Protein AF-A0AAD4QZG7-F1 (afdb_monomer_lite)

Radius of gyration: 16.69 Å; chains: 1; bounding box: 29×63×27 Å

Foldseek 3Di:
DDDPPPPPPPPVFPDLDADPQWHWDKDQDDPVQFAAQLRNPDDDDGDGIDTGTHGHPQWGQYCDPVCVPSNDTDGFDPQAPNGTDDPDND

Secondary structure (DSSP, 8-state):
-----------TTSSS---TTEEEEEESS-GGGS-BSS-TT------S-EEEEEEPTTEEE--STT-TT--SEEE-PPPBTTBTT-S---

Structure (mmCIF, N/CA/C/O backbone):
data_AF-A0AAD4QZG7-F1
#
_entry.id   AF-A0AAD4QZG7-F1
#
loop_
_atom_site.group_PDB
_atom_site.id
_atom_site.type_symbol
_atom_site.label_atom_id
_atom_site.label_alt_id
_atom_site.label_comp_id
_atom_site.label_asym_id
_atom_site.label_entity_id
_atom_site.label_seq_id
_atom_site.pdbx_PDB_ins_code
_atom_site.Cartn_x
_atom_site.Cartn_y
_atom_site.Cartn_z
_atom_site.occupancy
_atom_site.B_iso_or_equiv
_atom_site.auth_seq_id
_atom_site.auth_comp_id
_atom_site.auth_asym_id
_atom_site.auth_atom_id
_atom_site.pdbx_PDB_model_num
ATOM 1 N N . MET A 1 1 ? -14.466 42.408 11.724 1.00 38.44 1 MET A N 1
ATOM 2 C CA . MET A 1 1 ? -14.841 41.235 12.537 1.00 38.44 1 MET A CA 1
ATOM 3 C C . MET A 1 1 ? -14.956 40.072 11.562 1.00 38.44 1 MET A C 1
ATOM 5 O O . MET A 1 1 ? -15.833 40.141 10.721 1.00 38.44 1 MET A O 1
ATOM 9 N N . VAL A 1 2 ? -13.953 39.177 11.598 1.00 42.78 2 VAL A N 1
ATOM 10 C CA . VAL A 1 2 ? -13.871 37.768 11.129 1.00 42.78 2 VAL A CA 1
ATOM 11 C C . VAL A 1 2 ? -14.709 37.307 9.912 1.00 42.78 2 VAL A C 1
ATOM 13 O O . VAL A 1 2 ? -15.905 37.528 9.874 1.00 42.78 2 VAL A O 1
ATOM 16 N N . LEU A 1 3 ? -14.227 36.561 8.913 1.00 45.22 3 LEU A N 1
ATOM 17 C CA . LEU A 1 3 ? -12.969 35.861 8.617 1.00 45.22 3 LEU A CA 1
ATOM 18 C C . LEU A 1 3 ? -13.002 35.554 7.108 1.00 45.22 3 LEU A C 1
ATOM 20 O O . LEU A 1 3 ? -14.046 35.152 6.593 1.00 45.22 3 LEU A O 1
ATOM 24 N N . PHE A 1 4 ? -11.873 35.699 6.409 1.00 50.44 4 PHE A N 1
ATOM 25 C CA . PHE A 1 4 ? -11.693 35.092 5.089 1.00 50.44 4 PHE A CA 1
ATOM 26 C C . PHE A 1 4 ? -11.950 33.588 5.232 1.00 50.44 4 PHE A C 1
ATOM 28 O O . PHE A 1 4 ? -11.201 32.892 5.916 1.00 50.44 4 PHE A O 1
ATOM 35 N N . SER A 1 5 ? -13.036 33.102 4.633 1.00 52.31 5 SER A N 1
ATOM 36 C CA . SER A 1 5 ? -13.303 31.671 4.528 1.00 52.31 5 SER A CA 1
ATOM 37 C C . SER A 1 5 ? -12.274 31.089 3.568 1.00 52.31 5 SER A C 1
ATOM 39 O O . SER A 1 5 ? -12.458 31.118 2.354 1.00 52.31 5 SER A O 1
ATOM 41 N N . LEU A 1 6 ? -11.154 30.621 4.118 1.00 54.06 6 LEU A N 1
ATOM 42 C CA . LEU A 1 6 ? -10.269 29.694 3.432 1.00 54.06 6 LEU A CA 1
ATOM 43 C C . LEU A 1 6 ? -11.132 28.485 3.079 1.00 54.06 6 LEU A C 1
ATOM 45 O O . LEU A 1 6 ? -11.495 27.698 3.953 1.00 54.06 6 LEU A O 1
ATOM 49 N N . THR A 1 7 ? -11.509 28.364 1.808 1.00 49.44 7 THR A N 1
ATOM 50 C CA . THR A 1 7 ? -11.980 27.098 1.262 1.00 49.44 7 THR A CA 1
ATOM 51 C C . THR A 1 7 ? -10.827 26.128 1.431 1.00 49.44 7 THR A C 1
ATOM 53 O O . THR A 1 7 ? -9.848 26.147 0.685 1.00 49.44 7 THR A O 1
ATOM 56 N N . LEU A 1 8 ? -10.913 25.354 2.504 1.00 50.03 8 LEU A N 1
ATOM 57 C CA . LEU A 1 8 ? -10.104 24.190 2.767 1.00 50.03 8 LEU A CA 1
ATOM 58 C C . LEU A 1 8 ? -10.209 23.288 1.532 1.00 50.03 8 LEU A C 1
ATOM 60 O O . LEU A 1 8 ? -11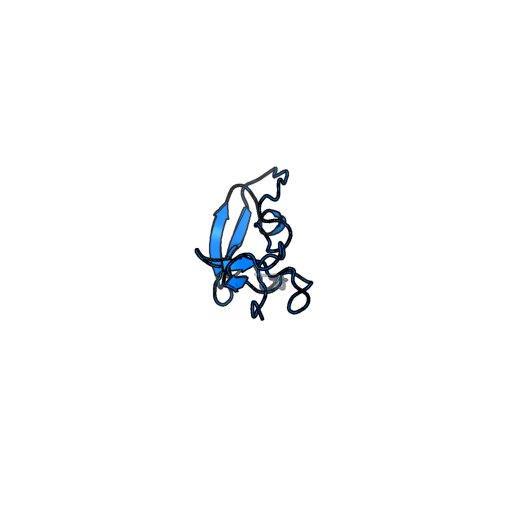.173 22.541 1.378 1.00 50.03 8 LEU A O 1
ATOM 64 N N . ASN A 1 9 ? -9.216 23.378 0.646 1.00 52.62 9 ASN A N 1
ATOM 65 C CA . ASN A 1 9 ? -8.904 22.349 -0.339 1.00 52.62 9 ASN A CA 1
ATOM 66 C C . ASN A 1 9 ? -8.394 21.128 0.438 1.00 52.62 9 ASN A C 1
ATOM 68 O O . ASN A 1 9 ? -7.214 20.787 0.400 1.00 52.62 9 ASN A O 1
ATOM 72 N N . ILE A 1 10 ? -9.277 20.520 1.233 1.00 48.53 10 ILE A N 1
ATOM 73 C CA . ILE A 1 10 ? -9.027 19.236 1.866 1.00 48.53 10 ILE A CA 1
ATOM 74 C C . ILE A 1 10 ? -9.105 18.236 0.729 1.00 48.53 10 ILE A C 1
ATOM 76 O O . ILE A 1 10 ? -10.183 17.844 0.286 1.00 48.53 10 ILE A O 1
ATOM 80 N N . SER A 1 11 ? -7.933 17.860 0.227 1.00 48.78 11 SER A N 1
ATOM 81 C CA . SER A 1 11 ? -7.791 16.613 -0.503 1.00 48.78 11 SER A CA 1
ATOM 82 C C . SER A 1 11 ? -8.426 15.518 0.371 1.00 48.78 11 SER A C 1
ATOM 84 O O . SER A 1 11 ? -8.078 15.437 1.554 1.00 48.78 11 SER A O 1
ATOM 86 N N . PRO A 1 12 ? -9.368 14.703 -0.135 1.00 46.91 12 PRO A N 1
ATOM 87 C CA . PRO A 1 12 ? -10.115 13.733 0.671 1.00 46.91 12 PRO A CA 1
ATOM 88 C C . PRO A 1 12 ? -9.252 12.629 1.317 1.00 46.91 12 PRO A C 1
ATOM 90 O O . PRO A 1 12 ? -9.792 11.719 1.931 1.00 46.91 12 PRO A O 1
ATOM 93 N N . SER A 1 13 ? -7.919 12.706 1.245 1.00 50.06 13 SER A N 1
ATOM 94 C CA . SER A 1 13 ? -7.012 11.793 1.945 1.00 50.06 13 SER A CA 1
ATOM 95 C C . SER A 1 13 ? -6.733 12.165 3.411 1.00 50.06 13 SER A C 1
ATOM 97 O O . SER A 1 13 ? -5.989 11.444 4.067 1.00 50.06 13 SER A O 1
ATOM 99 N N . ALA A 1 14 ? -7.259 13.283 3.931 1.00 48.38 14 ALA A N 1
ATOM 100 C CA . ALA A 1 14 ? -6.847 13.834 5.233 1.00 48.38 14 ALA A CA 1
ATOM 101 C C . ALA A 1 14 ? -7.858 13.648 6.385 1.00 48.38 14 ALA A C 1
ATOM 103 O O . ALA A 1 14 ? -7.703 14.257 7.440 1.00 48.38 14 ALA A O 1
ATOM 104 N N . GLN A 1 15 ? -8.893 12.823 6.218 1.00 50.38 15 GLN A N 1
ATOM 105 C CA . GLN A 1 15 ? -9.873 12.558 7.278 1.00 50.38 15 GLN A CA 1
ATOM 106 C C . GLN A 1 15 ? -9.924 11.077 7.637 1.00 50.38 15 GLN A C 1
ATOM 108 O O . GLN A 1 15 ? -10.977 10.492 7.476 1.00 50.38 15 GLN A O 1
ATOM 113 N N . GLY A 1 16 ? -8.816 10.473 8.091 1.00 57.12 16 GLY A N 1
ATOM 114 C CA . GLY A 1 16 ? -8.770 9.242 8.916 1.00 57.12 16 GLY A CA 1
ATOM 115 C C . GLY A 1 16 ? -9.581 8.001 8.492 1.00 57.12 16 GLY A C 1
ATOM 116 O O . GLY A 1 16 ? -9.638 7.035 9.246 1.00 57.12 16 GLY A O 1
ATOM 117 N N . VAL A 1 17 ? -10.222 8.013 7.328 1.00 77.06 17 VAL A N 1
ATOM 118 C CA . VAL A 1 17 ? -11.113 6.977 6.823 1.00 77.06 17 VAL A CA 1
ATOM 119 C C 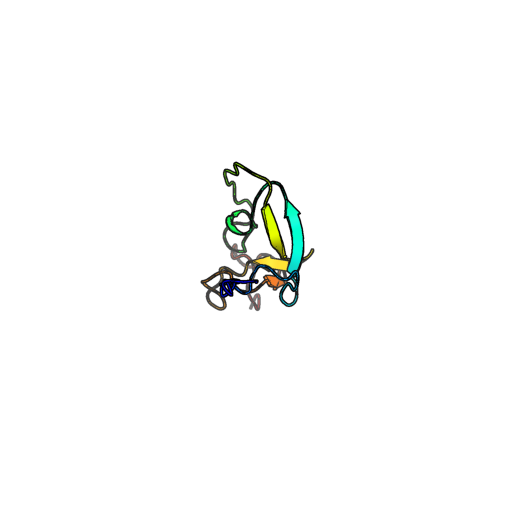. VAL A 1 17 ? -10.356 6.308 5.698 1.00 77.06 17 VAL A C 1
ATOM 121 O O . VAL A 1 17 ? -10.264 6.822 4.584 1.00 77.06 17 VAL A O 1
ATOM 124 N N . CYS A 1 18 ? -9.752 5.182 6.043 1.00 85.38 18 CYS A N 1
ATOM 125 C CA . CYS A 1 18 ? -9.135 4.304 5.073 1.00 85.38 18 CYS A CA 1
ATOM 126 C C . CYS A 1 18 ? -10.196 3.494 4.339 1.00 85.38 18 CYS A C 1
ATOM 128 O O . CYS A 1 18 ? -11.319 3.337 4.827 1.00 85.38 18 CYS A O 1
ATOM 130 N N . LYS A 1 19 ? -9.847 3.018 3.144 1.00 85.56 19 LYS A N 1
ATOM 131 C CA . LYS A 1 19 ? -10.731 2.136 2.388 1.00 85.56 19 LYS A CA 1
ATOM 132 C C . LYS A 1 19 ? -10.825 0.763 3.054 1.00 85.56 19 LYS A C 1
ATOM 134 O O . LYS A 1 19 ? -10.118 0.460 4.018 1.00 85.56 19 LYS A O 1
ATOM 139 N N . ASP A 1 20 ? -11.685 -0.086 2.503 1.00 86.75 20 ASP A N 1
ATOM 140 C CA . ASP A 1 20 ? -11.724 -1.493 2.878 1.00 86.75 20 ASP A CA 1
ATOM 141 C C . ASP A 1 20 ? -10.328 -2.123 2.770 1.00 86.75 20 ASP A C 1
ATOM 143 O O . ASP A 1 20 ? -9.584 -1.898 1.814 1.00 86.75 20 ASP A O 1
ATOM 147 N N . ASN A 1 21 ? -9.980 -2.938 3.767 1.00 87.62 21 ASN A N 1
ATOM 148 C CA . ASN A 1 21 ? -8.690 -3.628 3.872 1.00 87.62 21 ASN A CA 1
ATOM 149 C C . ASN A 1 21 ? -7.459 -2.712 4.014 1.00 87.62 21 ASN A C 1
ATOM 151 O O . ASN A 1 21 ? -6.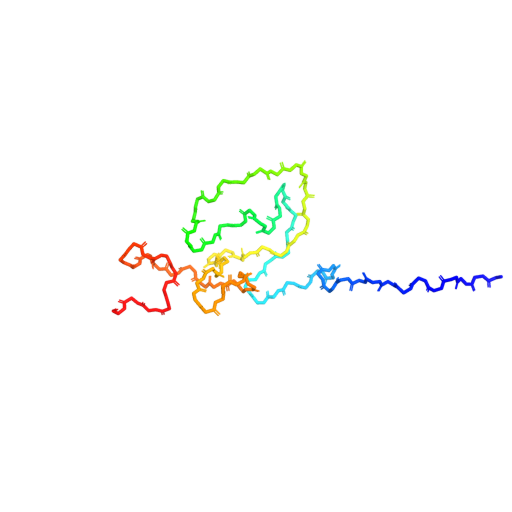327 -3.172 3.840 1.00 87.62 21 ASN A O 1
ATOM 155 N N . GLU A 1 22 ? -7.660 -1.448 4.378 1.00 89.38 22 GLU A N 1
ATOM 156 C CA . GLU A 1 22 ? -6.613 -0.525 4.803 1.00 89.38 22 GLU A CA 1
ATOM 157 C C . GLU A 1 22 ? -6.774 -0.167 6.293 1.00 89.38 22 GLU A C 1
ATOM 159 O O . GLU A 1 22 ? -7.875 -0.133 6.840 1.00 89.38 22 GLU A O 1
ATOM 164 N N . GLU A 1 23 ? -5.661 0.121 6.962 1.00 90.19 23 GLU A N 1
ATOM 165 C CA . GLU A 1 23 ? -5.596 0.622 8.331 1.00 90.19 23 GLU A CA 1
ATOM 166 C C . GLU A 1 23 ? -4.845 1.959 8.364 1.00 90.19 23 GLU A C 1
ATOM 168 O O . GLU A 1 23 ? -3.809 2.133 7.713 1.00 90.19 23 GLU A O 1
ATOM 173 N N . PHE A 1 24 ? -5.381 2.934 9.105 1.00 88.94 24 PHE A N 1
ATOM 174 C CA . PHE A 1 24 ? -4.716 4.223 9.273 1.00 88.94 24 PHE A CA 1
ATOM 175 C C . PHE A 1 24 ? -3.490 4.034 10.157 1.00 88.94 24 PHE A C 1
ATOM 177 O O . PHE A 1 24 ? -3.598 3.557 11.287 1.00 88.94 24 PHE A O 1
ATOM 184 N N . THR A 1 25 ? -2.328 4.426 9.651 1.00 86.50 25 THR A N 1
ATOM 185 C CA . THR A 1 25 ? -1.068 4.299 10.372 1.00 86.50 25 THR A CA 1
ATOM 186 C C . THR A 1 25 ? -0.233 5.555 10.214 1.00 86.50 25 THR A C 1
ATOM 188 O O . THR A 1 25 ? -0.315 6.283 9.226 1.00 86.50 25 THR A O 1
ATOM 191 N N . GLU A 1 26 ? 0.642 5.762 11.186 1.00 86.69 26 GLU A N 1
ATOM 192 C CA . GLU A 1 26 ? 1.805 6.621 11.048 1.00 86.69 26 GLU A CA 1
ATOM 193 C C . GLU A 1 26 ? 3.024 5.715 10.889 1.00 86.69 26 GLU A C 1
ATOM 195 O O . GLU A 1 26 ? 3.223 4.793 11.682 1.00 86.69 26 GLU A O 1
ATOM 200 N N . ALA A 1 27 ? 3.810 5.909 9.836 1.00 80.81 27 ALA A N 1
ATOM 201 C CA . ALA A 1 27 ? 5.062 5.185 9.662 1.00 80.81 27 ALA A CA 1
ATOM 202 C C . ALA A 1 27 ? 6.133 6.119 9.114 1.00 80.81 27 ALA A C 1
ATOM 204 O O . ALA A 1 27 ? 5.823 7.127 8.493 1.00 80.81 27 ALA A O 1
ATOM 205 N N . PHE A 1 28 ? 7.403 5.747 9.282 1.00 79.12 28 PHE A N 1
ATOM 206 C CA . PHE A 1 28 ? 8.536 6.504 8.735 1.00 79.12 28 PHE A CA 1
ATOM 207 C C . PHE A 1 28 ? 8.499 6.650 7.199 1.00 79.12 28 PHE A C 1
ATOM 209 O O . PHE A 1 28 ? 9.221 7.451 6.628 1.00 79.12 28 PHE A O 1
ATOM 216 N N . CYS A 1 29 ? 7.657 5.868 6.529 1.00 82.50 29 CYS A N 1
ATOM 217 C CA . CYS A 1 29 ? 7.495 5.849 5.088 1.00 82.50 29 CYS A CA 1
ATOM 218 C C . CYS A 1 29 ? 6.013 5.861 4.732 1.00 82.50 29 CYS A C 1
ATOM 220 O O . CYS A 1 29 ? 5.235 5.150 5.367 1.00 82.50 29 CYS A O 1
ATOM 222 N N . GLY A 1 30 ? 5.643 6.602 3.689 1.00 83.25 30 GLY A N 1
ATOM 223 C CA . GLY A 1 30 ? 4.277 6.641 3.174 1.00 83.25 30 GLY A CA 1
ATOM 224 C C . GLY A 1 30 ? 3.905 5.467 2.260 1.00 83.25 30 GLY A C 1
ATOM 225 O O . GLY A 1 30 ? 4.680 4.544 2.011 1.00 83.25 30 GLY A O 1
ATOM 226 N N . LYS A 1 31 ? 2.712 5.581 1.675 1.00 79.81 31 LYS A N 1
ATOM 227 C CA . LYS A 1 31 ? 2.091 4.655 0.713 1.00 79.81 31 LYS A CA 1
ATOM 228 C C . LYS A 1 31 ? 3.008 4.158 -0.416 1.00 79.81 31 LYS A C 1
ATOM 230 O O . LYS A 1 31 ? 2.894 3.014 -0.841 1.00 79.81 31 LYS A O 1
ATOM 235 N N . ALA A 1 32 ? 3.913 5.005 -0.909 1.00 78.00 32 ALA A N 1
ATOM 236 C CA . ALA A 1 32 ? 4.832 4.672 -2.005 1.00 78.00 32 ALA A CA 1
ATOM 237 C C . ALA A 1 32 ? 5.827 3.547 -1.660 1.00 78.00 32 ALA A C 1
ATOM 239 O O . A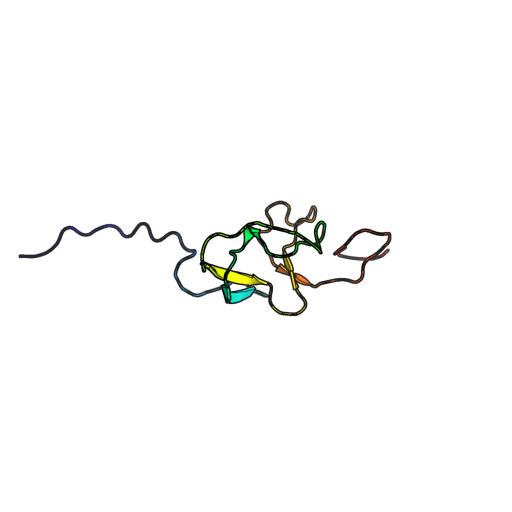LA A 1 32 ? 6.405 2.933 -2.549 1.00 78.00 32 ALA A O 1
ATOM 240 N N . CYS A 1 33 ? 6.014 3.286 -0.369 1.00 79.31 33 CYS A N 1
ATOM 241 C CA . CYS A 1 33 ? 6.917 2.276 0.165 1.00 79.31 33 CYS A CA 1
ATOM 242 C C . CYS A 1 33 ? 6.220 0.988 0.576 1.00 79.31 33 CYS A C 1
ATOM 244 O O . CYS A 1 33 ? 6.860 0.054 1.066 1.00 79.31 33 CYS A O 1
ATOM 246 N N . GLU A 1 34 ? 4.898 0.948 0.456 1.00 79.81 34 GLU A N 1
ATOM 247 C CA . GLU A 1 34 ? 4.186 -0.281 0.707 1.00 79.81 34 GLU A CA 1
ATOM 248 C C . GLU A 1 34 ? 4.580 -1.333 -0.314 1.00 79.81 34 GLU A C 1
ATOM 250 O O . GLU A 1 34 ? 4.757 -1.074 -1.504 1.00 79.81 34 GLU A O 1
ATOM 255 N N . ARG A 1 35 ? 4.674 -2.560 0.181 1.00 76.56 35 ARG A N 1
ATOM 256 C CA . ARG A 1 35 ? 4.906 -3.712 -0.667 1.00 76.56 35 ARG A CA 1
ATOM 257 C C . ARG A 1 35 ? 3.715 -3.907 -1.587 1.00 76.56 35 ARG A C 1
ATOM 259 O O . ARG A 1 35 ? 2.572 -3.963 -1.120 1.00 76.56 35 ARG A O 1
ATOM 266 N N . THR A 1 36 ? 3.997 -4.050 -2.870 1.00 75.75 36 THR A N 1
ATOM 267 C CA . THR A 1 36 ? 2.986 -4.424 -3.849 1.00 75.75 36 THR A CA 1
ATOM 268 C C . THR A 1 36 ? 3.011 -5.926 -4.064 1.00 75.75 36 THR A C 1
ATOM 270 O O . THR A 1 36 ? 3.791 -6.660 -3.443 1.00 75.75 36 THR A O 1
ATOM 273 N N . CYS A 1 37 ? 2.135 -6.393 -4.942 1.00 70.94 37 CYS A N 1
ATOM 274 C CA . CYS A 1 37 ? 2.207 -7.752 -5.419 1.00 70.94 37 CYS A CA 1
ATOM 275 C C . CYS A 1 37 ? 3.506 -7.948 -6.190 1.00 70.94 37 CYS A C 1
ATOM 277 O O . CYS A 1 37 ? 4.334 -8.733 -5.742 1.00 70.94 37 CYS A O 1
ATOM 279 N N . THR A 1 38 ? 3.740 -7.197 -7.267 1.00 70.62 38 THR A N 1
ATOM 280 C CA . THR A 1 38 ? 4.924 -7.371 -8.132 1.00 70.62 38 THR A CA 1
ATOM 281 C C . THR A 1 38 ? 6.246 -7.114 -7.405 1.00 70.62 38 THR A C 1
ATOM 283 O O . THR A 1 38 ? 7.253 -7.749 -7.718 1.00 70.62 38 THR A O 1
ATOM 286 N N . TYR A 1 39 ? 6.242 -6.240 -6.394 1.00 72.94 39 TYR A N 1
ATOM 287 C CA . TYR A 1 39 ? 7.420 -5.866 -5.613 1.00 72.94 39 TYR A CA 1
ATOM 288 C C . TYR A 1 39 ? 7.204 -6.135 -4.112 1.00 72.94 39 TYR A C 1
ATOM 290 O O . TYR A 1 39 ? 7.009 -5.208 -3.315 1.00 72.94 39 TYR A O 1
ATOM 298 N N . PRO A 1 40 ? 7.282 -7.414 -3.689 1.00 64.88 40 PRO A N 1
ATOM 299 C CA . PRO A 1 40 ? 7.094 -7.833 -2.300 1.00 64.88 40 PRO A CA 1
ATOM 300 C C . PRO A 1 40 ? 8.295 -7.500 -1.401 1.00 64.88 40 PRO A C 1
ATOM 302 O O . PRO A 1 40 ? 8.233 -7.750 -0.200 1.00 64.88 40 PRO A O 1
ATOM 305 N N . ASP A 1 41 ? 9.376 -6.962 -1.960 1.00 66.75 41 ASP A N 1
ATOM 306 C CA . ASP A 1 41 ? 10.590 -6.540 -1.255 1.00 66.75 41 ASP A CA 1
ATOM 307 C C . ASP A 1 41 ? 11.020 -5.149 -1.750 1.00 66.75 41 ASP A C 1
ATOM 309 O O . ASP A 1 41 ? 12.183 -4.897 -2.066 1.00 66.75 41 ASP A O 1
ATOM 313 N N . ALA A 1 42 ? 10.046 -4.243 -1.886 1.00 65.19 42 ALA A N 1
ATOM 314 C CA . ALA A 1 42 ? 10.299 -2.868 -2.292 1.00 65.19 42 ALA A CA 1
ATOM 315 C C . ALA A 1 42 ? 11.219 -2.167 -1.276 1.00 65.19 42 ALA A C 1
ATOM 317 O O . ALA A 1 42 ? 10.848 -1.955 -0.121 1.00 65.19 42 ALA A O 1
ATOM 318 N N . ASN A 1 43 ? 12.420 -1.798 -1.725 1.00 69.75 43 ASN A N 1
ATOM 319 C CA . ASN A 1 43 ? 13.286 -0.869 -1.011 1.00 69.75 43 ASN A CA 1
ATOM 320 C C . ASN A 1 43 ? 12.954 0.540 -1.489 1.00 69.75 43 ASN A C 1
ATOM 322 O O . ASN A 1 43 ? 13.038 0.827 -2.683 1.00 69.75 43 ASN A O 1
ATOM 326 N N . CYS A 1 44 ? 12.600 1.416 -0.562 1.00 76.81 44 CYS A N 1
ATOM 327 C CA . CYS A 1 44 ? 12.380 2.823 -0.843 1.00 76.81 44 CYS A CA 1
ATOM 328 C C . CYS A 1 44 ? 13.211 3.675 0.121 1.00 76.81 44 CYS A C 1
ATOM 330 O O . CYS A 1 44 ? 13.569 3.234 1.216 1.00 76.81 44 CYS A O 1
ATOM 332 N N . LEU A 1 45 ? 13.522 4.896 -0.303 1.00 80.06 45 LEU A N 1
ATOM 333 C CA . LEU A 1 45 ? 14.111 5.913 0.558 1.00 80.06 45 LEU A CA 1
ATOM 334 C C . LEU A 1 45 ? 12.978 6.787 1.097 1.00 80.06 45 LEU A C 1
ATOM 336 O O . LEU A 1 45 ? 12.096 7.186 0.336 1.00 80.06 45 LEU A O 1
ATOM 340 N N . CYS A 1 46 ? 12.997 7.044 2.402 1.00 81.06 46 CYS A N 1
ATOM 341 C CA . CYS A 1 46 ? 12.017 7.878 3.090 1.00 81.06 46 CYS A CA 1
ATOM 342 C C . CYS A 1 46 ? 12.757 8.873 3.961 1.00 81.06 46 CYS A C 1
ATOM 344 O O . CYS A 1 46 ? 13.705 8.493 4.651 1.00 81.06 46 CYS A O 1
ATOM 346 N N . ASP A 1 47 ? 12.284 10.110 3.951 1.00 78.06 47 ASP A N 1
ATOM 347 C CA . ASP A 1 47 ? 12.946 11.203 4.654 1.00 78.06 47 ASP A CA 1
ATOM 348 C C . ASP A 1 47 ? 12.188 11.615 5.925 1.00 78.06 47 ASP A C 1
ATOM 350 O O . ASP A 1 47 ? 12.783 12.201 6.830 1.00 78.06 47 ASP A O 1
ATOM 354 N N . GLU A 1 48 ? 10.895 11.278 6.037 1.00 82.19 48 GLU A N 1
ATOM 355 C CA . GLU A 1 48 ? 10.048 11.730 7.143 1.00 82.19 48 GLU A CA 1
ATOM 356 C C . GLU A 1 48 ? 8.860 10.802 7.477 1.00 82.19 48 GLU A C 1
ATOM 358 O O . GLU A 1 48 ? 8.280 10.171 6.585 1.00 82.19 48 GLU A O 1
ATOM 363 N N . PRO A 1 49 ? 8.428 10.764 8.757 1.00 84.00 49 PRO A N 1
ATOM 364 C CA . PRO A 1 49 ? 7.185 10.117 9.158 1.00 84.00 49 PRO A CA 1
ATOM 365 C C . PRO A 1 49 ? 5.980 10.669 8.402 1.00 84.00 49 PRO A C 1
ATOM 367 O O . PRO A 1 49 ? 5.751 11.872 8.347 1.00 84.00 49 PRO A O 1
ATOM 370 N N . THR A 1 50 ? 5.178 9.765 7.855 1.00 84.75 50 THR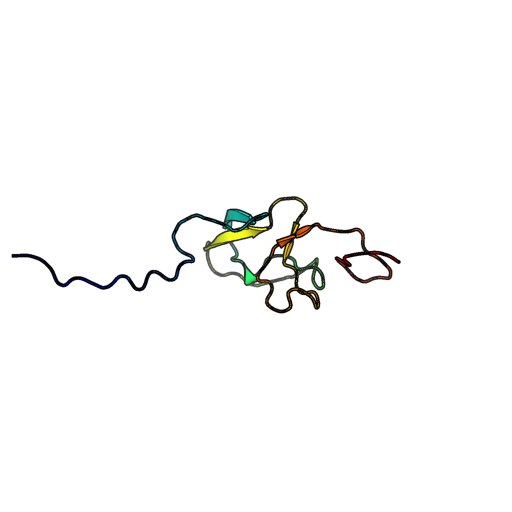 A N 1
ATOM 371 C CA . THR A 1 50 ? 3.976 10.080 7.095 1.00 84.75 50 THR A CA 1
ATOM 372 C C . THR A 1 50 ? 2.792 9.324 7.683 1.00 84.75 50 THR A C 1
ATOM 374 O O . THR A 1 50 ? 2.866 8.122 7.954 1.00 84.75 50 THR A O 1
ATOM 377 N N . GLN A 1 51 ? 1.675 10.027 7.844 1.00 86.19 51 GLN A N 1
ATOM 378 C CA . GLN A 1 51 ? 0.384 9.425 8.157 1.00 86.19 51 GLN A CA 1
ATOM 379 C C . GLN A 1 51 ? -0.335 9.055 6.861 1.00 86.19 51 GLN A C 1
ATOM 381 O O . GLN A 1 51 ? -0.500 9.894 5.976 1.00 86.19 51 GLN A O 1
ATOM 386 N N . TYR A 1 52 ? -0.746 7.797 6.727 1.00 87.31 52 TYR A N 1
ATOM 387 C CA . TYR A 1 52 ? -1.435 7.305 5.536 1.00 87.31 52 TYR A CA 1
ATOM 388 C C . TYR A 1 52 ? -2.217 6.020 5.832 1.00 87.31 52 TYR A C 1
ATOM 390 O O . TYR A 1 52 ? -2.074 5.396 6.882 1.00 87.31 52 TYR A O 1
ATOM 398 N N . CYS A 1 53 ? -3.050 5.624 4.875 1.00 88.81 53 CYS A N 1
ATOM 399 C CA . CYS A 1 53 ? -3.751 4.347 4.890 1.00 88.81 53 CYS A CA 1
ATOM 400 C C . CYS A 1 53 ? -2.865 3.259 4.295 1.00 88.81 53 CYS A C 1
ATOM 402 O O . CYS A 1 53 ? -2.547 3.302 3.104 1.00 88.81 53 CYS A O 1
ATOM 404 N N . ARG A 1 54 ? -2.461 2.314 5.142 1.00 88.31 54 ARG A N 1
ATOM 405 C CA . ARG A 1 54 ? -1.628 1.168 4.782 1.00 88.31 54 ARG A CA 1
ATOM 406 C C . ARG A 1 54 ? -2.499 -0.065 4.595 1.00 88.31 54 ARG A C 1
ATOM 408 O O . ARG A 1 54 ? -3.450 -0.238 5.347 1.00 88.31 54 ARG A O 1
ATOM 415 N N . CYS A 1 55 ? -2.161 -0.961 3.672 1.00 86.75 55 CYS A N 1
ATOM 416 C CA . CYS A 1 55 ? -2.853 -2.243 3.576 1.00 86.75 55 CYS A CA 1
ATOM 417 C C . CYS A 1 55 ? -2.771 -3.020 4.893 1.00 86.75 55 CYS A C 1
ATOM 419 O O . CYS A 1 55 ? -1.686 -3.219 5.455 1.00 86.75 55 CYS A O 1
ATOM 421 N N . ALA A 1 56 ? -3.929 -3.490 5.351 1.00 87.81 56 ALA A N 1
ATOM 422 C CA . ALA A 1 56 ? -4.047 -4.241 6.583 1.00 87.81 56 ALA A CA 1
ATOM 423 C C . ALA A 1 56 ? -3.293 -5.574 6.505 1.00 87.81 56 ALA A C 1
ATOM 425 O O . ALA A 1 56 ? -3.011 -6.113 5.427 1.00 87.81 56 ALA A O 1
ATOM 426 N N . LYS A 1 57 ? -2.977 -6.162 7.662 1.00 84.25 57 LYS A N 1
ATOM 427 C CA . LYS A 1 57 ? -2.312 -7.473 7.710 1.00 84.25 57 LYS A CA 1
ATOM 428 C C . LYS A 1 57 ? -3.064 -8.521 6.872 1.00 84.25 57 LYS A C 1
ATOM 430 O O . LYS A 1 57 ? -4.223 -8.823 7.126 1.00 84.25 57 LYS A O 1
ATOM 435 N N . GLY A 1 58 ? -2.351 -9.144 5.930 1.00 80.69 58 GLY A N 1
ATOM 436 C CA . GLY A 1 58 ? -2.918 -10.138 5.007 1.00 80.69 58 GLY A CA 1
ATOM 437 C C . GLY A 1 58 ? -3.319 -9.566 3.646 1.00 80.69 58 GLY A C 1
ATOM 438 O O . GLY A 1 58 ? -3.671 -10.338 2.759 1.00 80.69 58 GLY A O 1
ATOM 439 N N . PHE A 1 59 ? -3.186 -8.253 3.459 1.00 83.19 59 PHE A N 1
ATOM 440 C CA . PHE A 1 59 ? -3.424 -7.552 2.205 1.00 83.19 59 PHE A CA 1
ATOM 441 C C . PHE A 1 59 ? -2.147 -6.871 1.709 1.00 83.19 59 PHE A C 1
ATOM 443 O O . PHE A 1 59 ? -1.203 -6.641 2.469 1.00 83.19 59 PHE A O 1
ATOM 450 N N . VAL A 1 60 ? -2.106 -6.589 0.414 1.00 81.19 60 VAL A N 1
ATOM 451 C CA . VAL A 1 60 ? -1.017 -5.880 -0.265 1.00 81.19 60 VAL A CA 1
ATOM 452 C C . VAL A 1 60 ? -1.606 -4.960 -1.322 1.00 81.19 60 VAL A C 1
ATOM 454 O O . VAL A 1 60 ? -2.716 -5.192 -1.807 1.00 81.19 60 VAL A O 1
ATOM 457 N N . ARG A 1 61 ? -0.865 -3.912 -1.680 1.00 81.38 61 ARG A N 1
ATOM 458 C CA . ARG A 1 61 ? -1.306 -2.977 -2.710 1.00 81.38 61 ARG A CA 1
ATOM 459 C C . ARG A 1 61 ? -1.377 -3.701 -4.039 1.00 81.38 61 ARG A C 1
ATOM 461 O O . ARG A 1 61 ? -0.362 -4.217 -4.508 1.00 81.38 61 ARG A O 1
ATOM 468 N N . GLY A 1 62 ? -2.581 -3.777 -4.600 1.00 71.19 62 GLY A N 1
ATOM 469 C CA . GLY A 1 62 ? -2.775 -4.395 -5.899 1.00 71.19 62 GLY A CA 1
ATOM 470 C C . GLY A 1 62 ? -2.108 -3.515 -6.936 1.00 71.19 62 GLY A C 1
ATOM 471 O O . GLY A 1 62 ? -2.601 -2.436 -7.179 1.00 71.19 62 GLY A O 1
ATOM 472 N N . ASP A 1 63 ? -0.988 -3.942 -7.503 1.00 66.25 63 ASP A N 1
ATOM 473 C CA . ASP A 1 63 ? -0.400 -3.375 -8.724 1.00 66.25 63 ASP A CA 1
ATOM 474 C C . ASP A 1 63 ? -0.613 -4.332 -9.909 1.00 66.25 63 ASP A C 1
ATOM 476 O O . ASP A 1 63 ? 0.174 -4.386 -10.850 1.00 66.25 63 ASP A O 1
ATOM 480 N N . ASN A 1 64 ? -1.670 -5.141 -9.818 1.00 62.94 64 ASN A N 1
ATOM 481 C CA . ASN A 1 64 ? -2.058 -6.105 -10.834 1.00 62.94 64 ASN A CA 1
ATOM 482 C C . ASN A 1 64 ? -2.912 -5.435 -11.921 1.00 62.94 64 ASN A C 1
ATOM 484 O O . ASN A 1 64 ? -3.383 -4.312 -11.753 1.00 62.94 64 ASN A O 1
ATOM 488 N N . ASP A 1 65 ? -3.170 -6.145 -13.022 1.00 62.72 65 ASP A N 1
ATOM 489 C CA . ASP A 1 65 ? -3.956 -5.624 -14.156 1.00 62.72 65 ASP A CA 1
ATOM 490 C C . ASP A 1 65 ? -5.358 -5.124 -13.762 1.00 62.72 65 ASP A C 1
ATOM 492 O O . ASP A 1 65 ? -5.960 -4.319 -14.471 1.00 62.72 65 ASP A O 1
ATOM 496 N N . GLN A 1 66 ? -5.890 -5.592 -12.628 1.00 63.53 66 GLN A N 1
ATOM 497 C CA . GLN A 1 66 ? -7.196 -5.183 -12.120 1.00 63.53 66 GLN A CA 1
ATOM 498 C C . GLN A 1 66 ? -7.155 -3.832 -11.387 1.00 63.53 66 GLN A C 1
ATOM 500 O O . GLN A 1 66 ? -8.150 -3.108 -11.409 1.00 63.53 66 GLN A O 1
ATOM 505 N N . TYR A 1 67 ? -6.013 -3.479 -10.789 1.00 68.50 67 TYR A N 1
ATOM 506 C CA . TYR A 1 67 ? -5.785 -2.229 -10.061 1.00 68.50 67 TYR A CA 1
ATOM 507 C C . TYR A 1 67 ? -4.395 -1.655 -10.388 1.00 68.50 67 TYR A C 1
ATOM 509 O O . TYR A 1 67 ? -3.539 -1.551 -9.517 1.00 68.50 67 TYR A O 1
ATOM 517 N N . PRO A 1 68 ? -4.125 -1.255 -11.639 1.00 62.47 68 PRO A N 1
ATOM 518 C CA . PRO A 1 68 ? -2.782 -0.839 -12.058 1.00 62.47 68 PRO A CA 1
ATOM 519 C C . PRO A 1 68 ? -2.276 0.427 -11.345 1.00 62.47 68 PRO A C 1
ATOM 521 O O . PRO A 1 68 ? -1.085 0.726 -11.371 1.00 62.47 68 PRO A O 1
ATOM 524 N N . ASP A 1 69 ? -3.169 1.185 -10.705 1.00 64.94 69 ASP A N 1
ATOM 525 C CA . ASP A 1 69 ? -2.861 2.406 -9.963 1.00 64.94 69 ASP A CA 1
ATOM 526 C C . ASP A 1 69 ? -2.600 2.172 -8.464 1.00 64.94 69 ASP A C 1
ATOM 528 O O . ASP A 1 69 ? -2.387 3.128 -7.709 1.00 64.94 69 ASP A O 1
ATOM 532 N N . GLY A 1 70 ? -2.627 0.920 -7.991 1.00 70.25 70 GLY A N 1
ATOM 533 C CA . GLY A 1 70 ? -2.452 0.647 -6.570 1.00 70.25 70 GLY A CA 1
ATOM 534 C C . GLY A 1 70 ? -3.637 1.096 -5.726 1.00 70.25 70 GLY A C 1
ATOM 535 O O . GLY A 1 70 ? -3.503 1.155 -4.511 1.00 70.25 70 GLY A O 1
ATOM 536 N N . SER A 1 71 ? -4.766 1.516 -6.295 1.00 73.25 71 SER A N 1
ATOM 537 C CA . SER A 1 71 ? -5.797 2.233 -5.531 1.00 73.25 71 SER A CA 1
ATOM 538 C C . SER A 1 71 ? -6.529 1.388 -4.481 1.00 73.25 71 SER A C 1
ATOM 540 O O . SER A 1 71 ? -7.213 1.974 -3.637 1.00 73.25 71 SER A O 1
ATOM 542 N N . GLU A 1 72 ? -6.348 0.064 -4.492 1.00 82.56 72 GLU A N 1
ATOM 543 C CA . GLU A 1 72 ? -7.020 -0.918 -3.634 1.00 82.56 72 GLU A CA 1
ATOM 544 C C . GLU A 1 72 ? -6.025 -1.899 -2.975 1.00 82.56 72 GLU A C 1
ATOM 546 O O . GLU A 1 72 ? -4.994 -2.266 -3.553 1.00 82.56 72 GLU A O 1
ATOM 551 N N . CYS A 1 73 ? -6.362 -2.366 -1.768 1.00 83.62 73 CYS A N 1
ATOM 552 C CA . CYS A 1 73 ? -5.634 -3.425 -1.068 1.00 83.62 73 CYS A CA 1
ATOM 553 C C . CYS A 1 73 ? -6.297 -4.780 -1.317 1.00 83.62 73 CYS A C 1
ATOM 555 O O . CYS A 1 73 ? -7.441 -5.021 -0.931 1.00 83.62 73 CYS A O 1
ATOM 557 N N . VAL A 1 74 ? -5.556 -5.690 -1.945 1.00 80.81 74 VAL A N 1
ATOM 558 C CA . VAL A 1 74 ? -6.038 -7.024 -2.316 1.00 80.81 74 VAL A CA 1
ATOM 559 C C . VAL A 1 74 ? -5.469 -8.083 -1.384 1.00 80.81 74 VAL A C 1
ATOM 561 O O . VAL A 1 74 ? -4.369 -7.939 -0.846 1.00 80.81 74 VAL A O 1
ATOM 564 N N . ALA A 1 75 ? -6.225 -9.161 -1.171 1.00 79.19 75 ALA A N 1
ATOM 565 C CA . ALA A 1 75 ? -5.778 -10.263 -0.329 1.00 79.19 75 ALA A CA 1
ATOM 566 C C . ALA A 1 75 ? -4.465 -10.844 -0.870 1.00 79.19 75 ALA A C 1
ATOM 568 O O . ALA A 1 75 ? -4.343 -11.143 -2.061 1.00 79.19 75 ALA A O 1
ATOM 569 N N . LYS A 1 76 ? -3.495 -11.046 0.023 1.00 69.06 76 LYS A N 1
ATOM 570 C CA . LYS A 1 76 ? -2.216 -11.680 -0.287 1.00 69.06 76 LYS A CA 1
ATOM 571 C C . LYS A 1 76 ? -2.464 -13.152 -0.635 1.00 69.06 76 LYS A C 1
ATOM 573 O O . LYS A 1 76 ? -2.483 -14.013 0.242 1.00 69.06 76 LYS A O 1
ATOM 578 N N . LYS A 1 77 ? -2.709 -13.442 -1.913 1.00 65.69 77 LYS A N 1
ATOM 579 C CA . LYS A 1 77 ? -2.838 -14.813 -2.432 1.00 65.69 77 LYS A CA 1
ATOM 580 C C . LYS A 1 77 ? -1.469 -15.513 -2.422 1.00 65.69 77 LYS A C 1
ATOM 582 O O . LYS A 1 77 ? -0.441 -14.826 -2.416 1.00 65.69 77 LYS A O 1
ATOM 587 N N . PRO A 1 78 ? -1.426 -16.859 -2.407 1.00 59.56 78 PRO A N 1
ATOM 588 C CA . PRO A 1 78 ? -0.180 -17.580 -2.644 1.00 59.56 78 PRO A CA 1
ATOM 589 C C . PRO A 1 78 ? 0.442 -17.153 -3.983 1.00 59.56 78 PRO A C 1
ATOM 591 O O . PRO A 1 78 ? -0.268 -16.815 -4.928 1.00 59.56 78 PRO A O 1
ATOM 594 N N . PHE A 1 79 ? 1.775 -17.142 -4.040 1.00 57.97 79 PHE A N 1
ATOM 595 C CA . PHE A 1 79 ? 2.510 -17.006 -5.296 1.00 57.97 79 PHE A CA 1
ATOM 596 C C . PHE A 1 79 ? 2.148 -18.181 -6.196 1.00 57.97 79 PHE A C 1
ATOM 598 O O . PHE A 1 79 ? 2.332 -19.329 -5.792 1.00 57.97 79 PHE A O 1
ATOM 605 N N . CYS A 1 80 ? 1.672 -17.895 -7.400 1.00 59.03 80 CYS A N 1
ATOM 606 C CA . CYS A 1 80 ? 1.357 -18.917 -8.387 1.00 59.03 80 CYS A CA 1
ATOM 607 C C . CYS A 1 80 ? 2.196 -18.640 -9.625 1.00 59.03 80 CYS A C 1
ATOM 609 O O . CYS A 1 80 ? 2.222 -17.515 -10.118 1.00 59.03 80 CYS A O 1
ATOM 611 N N . ASP A 1 81 ? 2.996 -19.630 -10.022 1.00 58.44 81 ASP A N 1
ATOM 612 C CA . ASP A 1 81 ? 3.903 -19.562 -11.176 1.00 58.44 81 ASP A CA 1
ATOM 613 C C . ASP A 1 81 ? 4.814 -18.323 -11.192 1.00 58.44 81 ASP A C 1
ATOM 615 O O . ASP A 1 81 ? 5.028 -17.677 -12.217 1.00 58.44 81 ASP A O 1
ATOM 619 N N . GLY A 1 82 ? 5.331 -17.943 -10.017 1.00 58.34 82 GLY A N 1
ATOM 620 C CA . GLY A 1 82 ? 6.196 -16.769 -9.866 1.00 58.34 82 GLY A CA 1
ATOM 621 C C . GLY A 1 82 ? 5.473 -15.424 -9.995 1.00 58.34 82 GLY A C 1
ATOM 622 O O . GLY A 1 82 ? 6.128 -14.387 -9.903 1.00 58.34 82 GLY A O 1
ATOM 623 N N . LYS A 1 83 ? 4.141 -15.418 -10.155 1.00 55.91 83 LYS A N 1
ATOM 624 C CA . LYS A 1 83 ? 3.309 -14.214 -10.153 1.00 55.91 83 LYS A CA 1
ATOM 625 C C . LYS A 1 83 ? 2.646 -14.007 -8.783 1.00 55.91 83 LYS A C 1
ATOM 627 O O . LYS A 1 83 ? 1.863 -14.844 -8.324 1.00 55.91 83 LYS A O 1
ATOM 632 N N . PRO A 1 84 ? 2.957 -12.903 -8.099 1.00 58.47 84 PRO A N 1
ATOM 633 C CA . PRO A 1 84 ? 2.297 -12.536 -6.853 1.00 58.47 84 PRO A CA 1
ATOM 634 C C . PRO A 1 84 ? 0.853 -12.063 -7.097 1.00 58.47 84 PRO A C 1
ATOM 636 O O . PRO A 1 84 ? 0.576 -11.352 -8.057 1.00 58.47 84 PRO A O 1
ATOM 639 N N . CYS A 1 85 ? -0.062 -12.426 -6.188 1.00 58.94 85 CYS A N 1
ATOM 640 C CA . CYS A 1 85 ? -1.446 -11.924 -6.123 1.00 58.94 85 CYS A CA 1
ATOM 641 C C . CYS A 1 85 ? -2.351 -12.155 -7.345 1.00 58.94 85 CYS A C 1
ATOM 643 O O . CYS A 1 85 ? -3.115 -11.266 -7.739 1.00 58.94 85 CYS A O 1
ATOM 645 N N . VAL A 1 86 ? -2.333 -13.348 -7.930 1.00 59.09 86 VAL A N 1
ATOM 646 C CA . VAL A 1 86 ? -3.355 -13.712 -8.919 1.00 59.09 86 VAL A CA 1
ATOM 647 C C . VAL A 1 86 ? -4.706 -13.971 -8.240 1.00 59.09 86 VAL A C 1
ATOM 649 O O . VAL A 1 86 ? -4.779 -14.510 -7.134 1.00 59.09 86 VAL A O 1
ATOM 652 N N . SER A 1 87 ? -5.805 -13.574 -8.888 1.00 53.38 87 SER A N 1
ATOM 653 C CA . SER A 1 87 ? -7.169 -13.825 -8.398 1.00 53.38 87 SER A CA 1
ATOM 654 C C . SER A 1 87 ? -7.539 -15.315 -8.432 1.00 53.38 87 SER A C 1
ATOM 656 O O . SER A 1 87 ? -8.410 -15.732 -7.668 1.00 53.38 87 SER A O 1
ATOM 658 N N . SER A 1 88 ? -6.832 -16.134 -9.213 1.00 51.94 88 SER A N 1
ATOM 659 C CA . SER A 1 88 ? -6.883 -17.599 -9.203 1.00 51.94 88 SER A CA 1
ATOM 660 C C . SER A 1 88 ? -5.557 -18.174 -9.708 1.00 51.94 88 SER A C 1
ATOM 662 O O . SER A 1 88 ? -4.880 -17.524 -10.500 1.00 51.94 88 SER A O 1
ATOM 664 N N . CYS A 1 89 ? -5.200 -19.370 -9.244 1.00 57.31 89 CYS A N 1
ATOM 665 C CA . CYS A 1 89 ? -4.003 -20.118 -9.644 1.00 57.31 89 CYS A CA 1
ATOM 666 C C . CYS A 1 89 ? -4.401 -21.308 -10.521 1.00 57.31 89 CYS A C 1
ATOM 668 O O . CYS A 1 89 ? -4.100 -22.448 -10.172 1.00 57.31 89 CYS A O 1
ATOM 670 N N . ASP A 1 90 ? -5.202 -21.022 -11.547 1.00 60.88 90 ASP A N 1
ATOM 671 C CA . ASP A 1 90 ? -5.702 -22.021 -12.497 1.00 60.88 90 ASP A CA 1
ATOM 672 C C . ASP A 1 90 ? -4.716 -22.192 -13.658 1.00 60.88 90 ASP A C 1
ATOM 674 O O . ASP A 1 90 ? -4.254 -21.144 -14.175 1.00 60.88 90 ASP A O 1
#

InterPro domains:
  IPR036084 Serine protease inhibitor-like superfamily [SSF57567] (18-66)

pLDDT: mean 70.05, std 13.94, range [38.44, 90.19]

Organism: NCBI:txid166010

Sequence (90 aa):
MVLFSLTL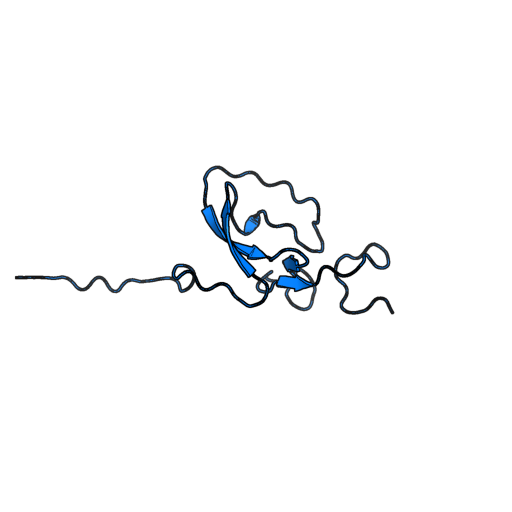NISPSAQGVCKDNEEFTEAFCGKACERTCTYPDANCLCDEPTQYCRCAKGFVRGDNDQYPDGSECVAKKPFCDGKPCVSSCD